Protein AF-A0A3S4J9T0-F1 (afdb_monomer)

Structure (mmCIF, N/CA/C/O backbone):
data_AF-A0A3S4J9T0-F1
#
_entry.id   AF-A0A3S4J9T0-F1
#
loop_
_atom_site.group_PDB
_atom_site.id
_atom_site.type_symbol
_atom_site.label_atom_id
_atom_site.label_alt_id
_atom_site.label_comp_id
_atom_site.label_asym_id
_atom_site.label_entity_id
_atom_site.label_seq_id
_atom_site.pdbx_PDB_ins_code
_atom_site.Cartn_x
_atom_site.Cartn_y
_atom_site.Cartn_z
_atom_site.occupancy
_atom_site.B_iso_or_equiv
_atom_site.auth_seq_id
_atom_site.auth_comp_id
_atom_site.auth_asym_id
_atom_site.auth_atom_id
_atom_site.pdbx_PDB_model_num
ATOM 1 N N . MET A 1 1 ? -12.554 -7.632 3.610 1.00 86.75 1 MET A N 1
ATOM 2 C CA . MET A 1 1 ? -11.769 -6.459 4.061 1.00 86.75 1 MET A CA 1
ATOM 3 C C . MET A 1 1 ? -10.935 -5.862 2.935 1.00 86.75 1 MET A C 1
ATOM 5 O O . MET A 1 1 ? -11.119 -4.684 2.674 1.00 86.75 1 MET A O 1
ATOM 9 N N . LEU A 1 2 ? -10.116 -6.648 2.221 1.00 89.56 2 LEU A N 1
ATOM 10 C CA . LEU A 1 2 ? -9.336 -6.164 1.067 1.00 89.56 2 LEU A C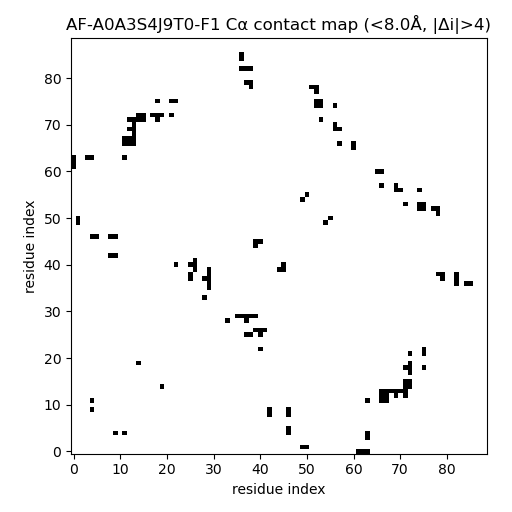A 1
ATOM 11 C C . LEU A 1 2 ? -10.194 -5.481 -0.008 1.00 89.56 2 LEU A C 1
ATOM 13 O O . LEU A 1 2 ? -9.869 -4.383 -0.437 1.00 89.56 2 LEU A O 1
ATOM 17 N N . ASN A 1 3 ? -11.360 -6.043 -0.340 1.00 90.06 3 ASN A N 1
ATOM 18 C CA . ASN A 1 3 ? -12.297 -5.391 -1.267 1.00 90.06 3 ASN A CA 1
ATOM 19 C C . ASN A 1 3 ? -12.787 -4.019 -0.770 1.00 90.06 3 ASN A C 1
ATOM 21 O O . ASN A 1 3 ? -13.006 -3.125 -1.573 1.00 90.06 3 ASN A O 1
ATOM 25 N N . GLY A 1 4 ? -12.899 -3.820 0.547 1.00 90.50 4 GLY A N 1
ATOM 26 C CA . GLY A 1 4 ? -13.236 -2.512 1.115 1.00 90.50 4 GLY A CA 1
ATOM 27 C C . GLY A 1 4 ? -12.093 -1.499 1.013 1.00 90.50 4 GLY A C 1
ATOM 28 O O . GLY A 1 4 ? -12.351 -0.303 0.965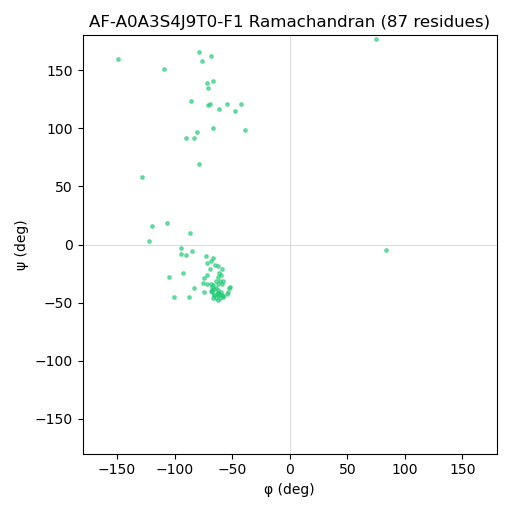 1.00 90.50 4 GLY A O 1
ATOM 29 N N . ILE A 1 5 ? -10.841 -1.964 0.956 1.00 92.00 5 ILE A N 1
ATOM 30 C CA . ILE A 1 5 ? -9.669 -1.125 0.669 1.00 92.00 5 ILE A CA 1
ATOM 31 C C . ILE A 1 5 ? -9.644 -0.772 -0.820 1.00 92.00 5 ILE A C 1
ATOM 33 O O . ILE A 1 5 ? -9.402 0.376 -1.159 1.00 92.00 5 ILE A O 1
ATOM 37 N N . ARG A 1 6 ? -9.960 -1.726 -1.705 1.00 93.00 6 ARG A N 1
ATOM 38 C CA . ARG A 1 6 ? -10.088 -1.484 -3.154 1.00 93.00 6 ARG A CA 1
ATOM 39 C C . ARG A 1 6 ? -11.144 -0.437 -3.484 1.00 93.00 6 ARG A C 1
ATOM 41 O O . ARG A 1 6 ? -10.883 0.441 -4.291 1.00 93.00 6 ARG A O 1
ATOM 48 N N . ASP A 1 7 ? -12.294 -0.511 -2.823 1.00 92.38 7 ASP A N 1
ATOM 49 C CA . ASP A 1 7 ? -13.398 0.434 -3.007 1.00 92.38 7 ASP A CA 1
ATOM 50 C C . ASP A 1 7 ? -13.069 1.844 -2.486 1.00 92.38 7 ASP A C 1
ATOM 52 O O . ASP A 1 7 ? -13.388 2.844 -3.120 1.00 92.38 7 ASP A O 1
ATOM 56 N N . LYS A 1 8 ? -12.392 1.937 -1.333 1.00 91.12 8 LYS A N 1
ATOM 57 C CA . LYS A 1 8 ? -12.097 3.219 -0.665 1.00 91.12 8 LYS A CA 1
ATOM 58 C C . LYS A 1 8 ? -10.730 3.819 -1.004 1.00 91.12 8 LYS A C 1
ATOM 60 O O . LYS A 1 8 ? -10.442 4.937 -0.579 1.00 91.12 8 LYS A O 1
ATOM 65 N N . GLY A 1 9 ? -9.887 3.078 -1.713 1.00 93.62 9 GLY A N 1
ATOM 66 C CA . GLY A 1 9 ? -8.502 3.433 -1.997 1.00 93.62 9 GLY A CA 1
ATOM 67 C C . GLY A 1 9 ? -7.555 3.260 -0.803 1.00 93.62 9 GLY A C 1
ATOM 68 O O . GLY A 1 9 ? -7.947 2.944 0.324 1.00 93.62 9 GLY A O 1
ATOM 69 N N . LEU A 1 10 ? -6.265 3.507 -1.046 1.00 93.88 10 LEU A N 1
ATOM 70 C CA . LEU A 1 10 ? -5.193 3.305 -0.060 1.00 93.88 10 LEU A CA 1
ATOM 71 C C . LEU A 1 10 ? -5.251 4.279 1.127 1.00 93.88 10 LEU A C 1
ATOM 73 O O . LEU A 1 10 ? -4.611 4.026 2.149 1.00 93.88 10 LEU A O 1
ATOM 77 N N . ALA A 1 11 ? -6.032 5.358 1.037 1.00 91.94 11 ALA A N 1
ATOM 78 C CA . ALA A 1 11 ? -6.180 6.368 2.090 1.00 91.94 11 ALA A CA 1
ATOM 79 C C . ALA A 1 11 ? -6.771 5.813 3.406 1.00 91.94 11 ALA A C 1
ATOM 81 O O . ALA A 1 11 ? -6.622 6.410 4.480 1.00 91.94 11 ALA A O 1
ATOM 82 N N . VAL A 1 12 ? -7.423 4.645 3.360 1.00 92.62 12 VAL A N 1
ATOM 83 C CA . VAL A 1 12 ? -7.914 3.959 4.568 1.00 92.62 12 VAL A CA 1
ATOM 84 C C . VAL A 1 12 ? -6.787 3.412 5.445 1.00 92.62 12 VAL A C 1
ATOM 86 O O . VAL A 1 12 ? -6.996 3.213 6.641 1.00 92.62 12 VAL A O 1
ATOM 89 N N . LEU A 1 13 ? -5.591 3.214 4.888 1.00 93.44 13 LEU A N 1
ATOM 90 C CA . LEU A 1 13 ? -4.409 2.764 5.621 1.00 93.44 13 LEU A CA 1
ATOM 91 C C . LEU A 1 13 ? -3.757 3.918 6.392 1.00 93.44 13 LEU A C 1
ATOM 93 O O . LEU A 1 13 ? -4.074 5.091 6.179 1.00 93.44 13 LEU A O 1
ATOM 97 N N . ASN A 1 14 ? -2.865 3.592 7.325 1.00 92.50 14 ASN A N 1
ATOM 98 C CA . ASN A 1 14 ? -2.093 4.592 8.057 1.00 92.50 14 ASN A CA 1
ATOM 99 C C . ASN A 1 14 ? -0.774 4.907 7.337 1.00 92.50 14 ASN A C 1
ATOM 101 O O .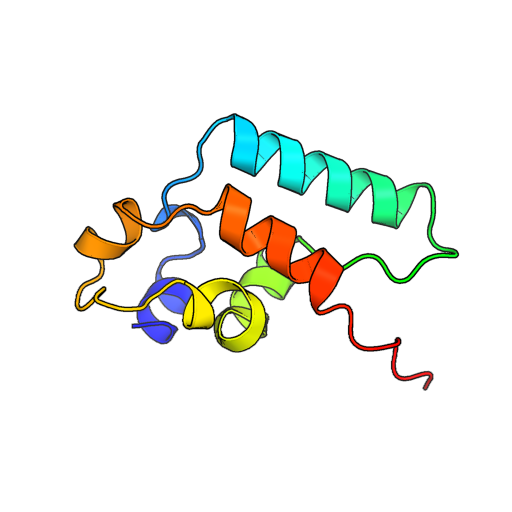 ASN A 1 14 ? 0.240 4.245 7.557 1.00 92.50 14 ASN A O 1
ATOM 105 N N . TRP A 1 15 ? -0.804 5.913 6.467 1.00 94.50 15 TRP A N 1
ATOM 106 C CA . TRP A 1 15 ? 0.381 6.427 5.785 1.00 94.50 15 TRP A CA 1
ATOM 107 C C . TRP A 1 15 ? 1.139 7.374 6.710 1.00 94.50 15 TRP A C 1
ATOM 109 O O . TRP A 1 15 ? 0.788 8.543 6.846 1.00 94.50 15 TRP A O 1
ATOM 119 N N . THR A 1 16 ? 2.161 6.849 7.384 1.00 95.19 16 THR A N 1
ATOM 120 C CA . THR A 1 16 ? 3.100 7.692 8.128 1.00 95.19 16 THR A CA 1
ATOM 121 C C . THR A 1 16 ? 4.059 8.383 7.155 1.00 95.19 16 THR A C 1
ATOM 123 O O . THR A 1 16 ? 4.286 7.857 6.056 1.00 95.19 16 THR A O 1
ATOM 126 N N . PRO A 1 17 ? 4.680 9.512 7.543 1.00 96.00 17 PRO A N 1
ATOM 127 C CA . PRO A 1 17 ? 5.671 10.184 6.703 1.00 96.00 17 PRO A CA 1
ATOM 128 C C . PRO A 1 17 ? 6.786 9.243 6.225 1.00 96.00 17 PRO A C 1
ATOM 130 O O . PRO A 1 17 ? 7.216 9.309 5.075 1.00 96.00 17 PRO A O 1
ATOM 133 N N . GLU A 1 18 ? 7.221 8.305 7.071 1.00 95.12 18 GLU A N 1
ATOM 134 C CA . GLU A 1 18 ? 8.232 7.314 6.704 1.00 95.12 18 GLU A CA 1
ATOM 135 C C . GLU A 1 18 ? 7.724 6.319 5.653 1.00 95.12 18 GLU A C 1
ATOM 137 O O . GLU A 1 18 ? 8.484 5.915 4.772 1.00 95.12 18 GLU A O 1
ATOM 142 N N . ALA A 1 19 ? 6.462 5.882 5.739 1.00 95.62 19 ALA A N 1
ATOM 143 C CA . ALA A 1 19 ? 5.859 4.984 4.753 1.00 95.62 19 ALA A CA 1
ATOM 144 C C . ALA A 1 19 ? 5.727 5.667 3.384 1.00 95.62 19 ALA A C 1
ATOM 146 O O . ALA A 1 19 ? 6.073 5.071 2.361 1.00 95.62 19 ALA A O 1
ATOM 147 N N . GLU A 1 20 ? 5.291 6.928 3.363 1.00 95.62 20 GLU A N 1
ATOM 148 C CA . GLU A 1 20 ? 5.201 7.715 2.131 1.00 95.62 20 GLU A CA 1
ATOM 149 C C . GLU A 1 20 ? 6.578 7.946 1.507 1.00 95.62 20 GLU A C 1
ATOM 151 O O . GLU A 1 20 ? 6.769 7.702 0.314 1.00 95.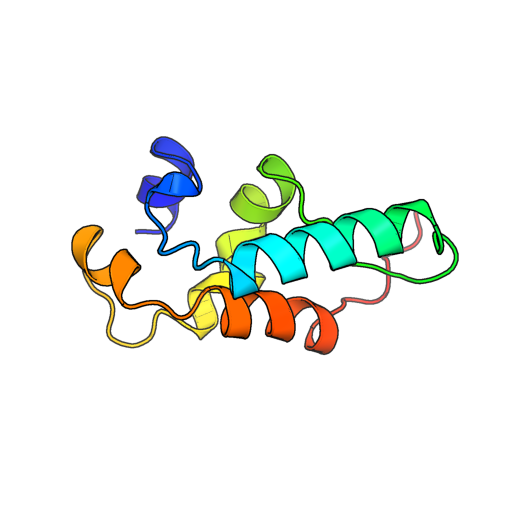62 20 GLU A O 1
ATOM 156 N N . GLN A 1 21 ? 7.568 8.335 2.313 1.00 96.62 21 GLN A N 1
ATOM 157 C CA . GLN A 1 21 ? 8.928 8.549 1.828 1.00 96.62 21 GLN A CA 1
ATOM 158 C C . GLN A 1 21 ? 9.546 7.258 1.278 1.00 96.62 21 GLN A C 1
ATOM 160 O O . GLN A 1 21 ? 10.223 7.285 0.250 1.00 96.62 21 GLN A O 1
ATOM 165 N N . PHE A 1 22 ? 9.303 6.115 1.924 1.00 95.44 22 PHE A N 1
ATOM 166 C CA . PHE A 1 22 ? 9.781 4.827 1.428 1.00 95.44 22 PHE A CA 1
ATOM 167 C C . PHE A 1 22 ? 9.122 4.444 0.097 1.00 95.44 22 PHE A C 1
ATOM 169 O O . PHE A 1 22 ? 9.826 4.069 -0.841 1.00 95.44 22 PHE A O 1
ATOM 176 N N . ARG A 1 23 ? 7.80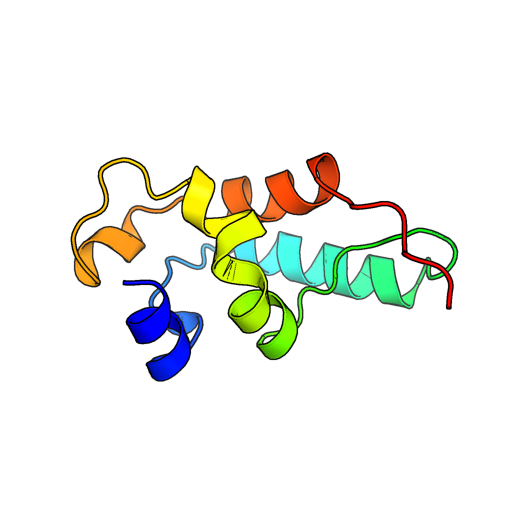2 4.633 -0.035 1.00 95.44 23 ARG A N 1
ATOM 177 C CA . ARG A 1 23 ? 7.082 4.429 -1.303 1.00 95.44 23 ARG A CA 1
ATOM 178 C C . ARG A 1 23 ? 7.645 5.305 -2.423 1.00 95.44 23 ARG A C 1
ATOM 180 O O . ARG A 1 23 ? 7.872 4.817 -3.525 1.00 95.44 23 ARG A O 1
ATOM 187 N N . LEU A 1 24 ? 7.920 6.580 -2.142 1.00 95.12 24 LEU A N 1
ATOM 188 C CA . LEU A 1 24 ? 8.531 7.494 -3.112 1.00 95.12 24 LEU A CA 1
ATOM 189 C C . LEU A 1 24 ? 9.932 7.037 -3.527 1.00 95.12 24 LEU A C 1
ATOM 191 O O . LEU A 1 24 ? 10.257 7.076 -4.710 1.00 95.12 24 LEU A O 1
ATOM 195 N N . ARG A 1 25 ? 10.748 6.561 -2.581 1.00 94.81 25 ARG A N 1
ATOM 196 C CA . ARG A 1 25 ? 12.075 6.009 -2.886 1.00 94.81 25 ARG A CA 1
ATOM 197 C C . ARG A 1 25 ? 11.992 4.789 -3.798 1.00 94.81 25 ARG A C 1
ATOM 199 O O . ARG A 1 25 ? 12.772 4.727 -4.740 1.00 94.81 25 ARG A O 1
ATOM 206 N N . LEU A 1 26 ? 11.053 3.872 -3.557 1.00 93.62 26 LEU A N 1
ATOM 207 C CA . LE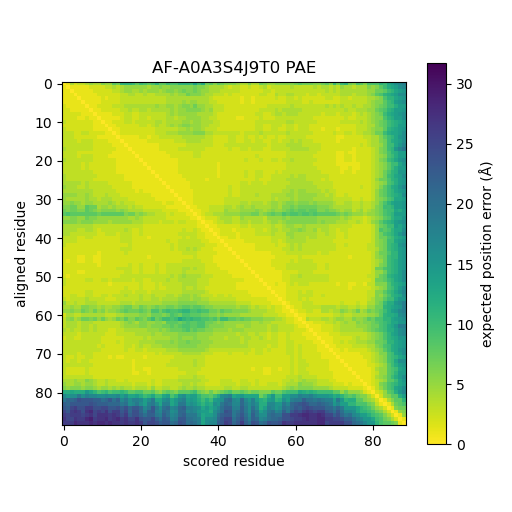U A 1 26 ? 10.816 2.719 -4.435 1.00 93.62 26 LEU A CA 1
ATOM 208 C C . LEU A 1 26 ? 10.386 3.159 -5.838 1.00 93.62 26 LEU A C 1
ATOM 210 O O . LEU A 1 26 ? 10.925 2.675 -6.827 1.00 93.62 26 LEU A O 1
ATOM 214 N N . HIS A 1 27 ? 9.485 4.139 -5.927 1.00 93.31 27 HIS A N 1
ATOM 215 C CA . HIS A 1 27 ? 9.043 4.687 -7.211 1.00 93.31 27 HIS A CA 1
ATOM 216 C C . HIS A 1 27 ? 10.186 5.343 -7.994 1.00 93.31 27 HIS A C 1
ATOM 218 O O . HIS A 1 27 ? 10.291 5.178 -9.206 1.00 93.31 27 HIS A O 1
ATOM 224 N N . CYS A 1 28 ? 11.058 6.089 -7.311 1.00 94.25 28 CYS A N 1
ATOM 225 C CA . CYS A 1 28 ? 12.252 6.664 -7.927 1.00 94.25 28 CYS A CA 1
ATOM 226 C C . CYS A 1 28 ? 13.257 5.582 -8.330 1.00 94.25 28 CYS A C 1
ATOM 228 O O . CYS A 1 28 ? 13.815 5.669 -9.418 1.00 94.25 28 CYS A O 1
ATOM 230 N N . ALA A 1 29 ? 13.463 4.559 -7.497 1.00 92.12 29 ALA A N 1
ATOM 231 C CA . ALA A 1 29 ? 14.362 3.451 -7.797 1.00 92.12 29 ALA A CA 1
ATOM 232 C C . ALA A 1 29 ? 13.917 2.698 -9.059 1.00 92.12 29 ALA A C 1
ATOM 234 O O . ALA A 1 29 ? 14.717 2.549 -9.972 1.00 92.12 29 ALA A O 1
ATOM 235 N N . ALA A 1 30 ? 12.625 2.376 -9.182 1.00 91.19 30 ALA A N 1
ATOM 236 C CA . ALA A 1 30 ? 12.059 1.762 -10.385 1.00 91.19 30 ALA A CA 1
ATOM 237 C C . ALA A 1 30 ? 12.270 2.606 -11.658 1.00 91.19 30 ALA A C 1
ATOM 239 O O . ALA A 1 30 ? 12.409 2.069 -12.752 1.00 91.19 30 ALA A O 1
ATOM 240 N N . LYS A 1 31 ? 12.302 3.939 -11.527 1.00 90.88 31 LYS A N 1
ATOM 241 C CA . LYS A 1 31 ? 12.525 4.861 -12.653 1.00 90.88 31 LYS A CA 1
ATOM 242 C C . LYS A 1 31 ? 13.994 5.058 -13.008 1.00 90.88 31 LYS A C 1
ATOM 244 O O . LYS A 1 31 ? 14.305 5.267 -14.175 1.00 90.88 31 LYS A O 1
ATOM 249 N N . TRP A 1 32 ? 14.869 5.107 -12.011 1.00 93.25 32 TRP A N 1
ATOM 250 C CA . TRP A 1 32 ? 16.287 5.429 -12.194 1.00 93.25 32 TRP A CA 1
ATOM 251 C C . TRP A 1 32 ? 17.161 4.197 -12.390 1.00 93.25 32 TRP A C 1
ATOM 253 O O . TRP A 1 32 ? 18.230 4.322 -12.976 1.00 93.25 32 TRP A O 1
ATOM 263 N N . LEU A 1 33 ? 16.709 3.044 -11.903 1.00 92.19 33 LEU A N 1
ATOM 264 C CA . LEU A 1 33 ? 17.418 1.770 -11.937 1.00 92.19 33 LEU A CA 1
ATOM 265 C C . LEU A 1 33 ? 16.510 0.674 -12.535 1.00 92.19 33 LEU A C 1
ATOM 267 O O . LEU A 1 33 ? 16.205 -0.303 -11.842 1.00 92.19 33 LEU A O 1
ATOM 271 N N . PRO A 1 34 ? 16.012 0.844 -13.778 1.00 89.50 34 PRO A N 1
ATOM 272 C CA . PRO A 1 34 ? 15.078 -0.091 -14.410 1.00 89.50 34 PRO A CA 1
ATOM 273 C C . PRO A 1 34 ? 15.690 -1.468 -14.705 1.00 89.50 34 PRO A C 1
ATOM 275 O O . PRO A 1 34 ? 14.965 -2.390 -15.060 1.00 89.50 34 PRO A O 1
ATOM 278 N N . GLU A 1 35 ? 17.011 -1.617 -14.590 1.00 89.31 35 GLU A N 1
ATOM 279 C CA . GLU A 1 35 ? 17.714 -2.892 -14.735 1.00 89.31 35 GLU A CA 1
ATOM 280 C C . GLU A 1 35 ? 17.509 -3.856 -13.553 1.00 89.31 35 GLU A C 1
ATOM 282 O O . GLU A 1 35 ? 17.891 -5.021 -13.652 1.00 89.31 35 GLU A O 1
ATOM 287 N N . TYR A 1 36 ? 16.914 -3.391 -12.450 1.00 87.19 36 TYR A N 1
ATOM 288 C CA . TYR A 1 36 ? 16.531 -4.228 -11.312 1.00 87.19 36 TYR A CA 1
ATOM 289 C C . TYR A 1 36 ? 15.008 -4.377 -11.225 1.00 87.19 36 TYR A C 1
ATOM 291 O O . TYR A 1 36 ? 14.254 -3.457 -11.550 1.00 87.19 36 TYR A O 1
ATOM 299 N N . ASP A 1 37 ? 14.563 -5.510 -10.680 1.00 85.56 37 ASP A N 1
ATOM 300 C CA . ASP A 1 37 ? 13.148 -5.852 -10.506 1.00 85.56 37 ASP A CA 1
ATOM 301 C C . ASP A 1 37 ? 12.523 -5.136 -9.296 1.00 85.56 37 ASP A C 1
ATOM 303 O O . ASP A 1 37 ? 12.199 -5.733 -8.266 1.00 85.56 37 ASP A O 1
ATOM 307 N N . TRP A 1 38 ? 12.363 -3.817 -9.398 1.00 89.75 38 TRP A N 1
ATOM 308 C CA . TRP A 1 38 ? 11.680 -3.039 -8.368 1.00 89.75 38 TRP A CA 1
ATOM 309 C C . TRP A 1 38 ? 10.169 -3.306 -8.375 1.00 89.75 38 TRP A C 1
ATOM 311 O O . TRP A 1 38 ? 9.546 -3.325 -9.439 1.00 89.75 38 TRP A O 1
ATOM 321 N N . PRO A 1 39 ? 9.531 -3.431 -7.198 1.00 90.75 39 PRO A N 1
ATOM 322 C CA . PRO A 1 39 ? 8.088 -3.594 -7.126 1.00 90.75 39 PRO A CA 1
ATOM 323 C C . PRO A 1 39 ? 7.368 -2.330 -7.612 1.00 90.75 39 PRO A C 1
ATOM 325 O O . PRO A 1 39 ? 7.756 -1.203 -7.289 1.00 90.75 39 PRO A O 1
ATOM 328 N N . ALA A 1 40 ? 6.265 -2.516 -8.337 1.00 90.88 40 ALA A N 1
ATOM 329 C CA . ALA A 1 40 ? 5.389 -1.418 -8.720 1.00 90.88 40 ALA A CA 1
ATOM 330 C C . ALA A 1 40 ? 4.622 -0.895 -7.491 1.00 90.88 40 ALA A C 1
ATOM 332 O O . ALA A 1 40 ? 3.885 -1.630 -6.833 1.00 90.88 40 ALA A O 1
ATOM 333 N N . VAL A 1 41 ? 4.810 0.389 -7.177 1.00 94.12 41 VAL A N 1
ATOM 334 C CA . VAL A 1 41 ? 4.281 1.043 -5.962 1.00 94.12 41 VAL A CA 1
ATOM 335 C C . VAL A 1 41 ? 3.334 2.213 -6.253 1.00 94.12 41 VAL A C 1
ATOM 337 O O . VAL A 1 41 ? 3.064 3.051 -5.383 1.00 94.12 41 VAL A O 1
ATOM 340 N N . ASP A 1 42 ? 2.835 2.305 -7.485 1.00 92.38 42 ASP A N 1
ATOM 341 C CA . ASP A 1 42 ? 1.706 3.171 -7.806 1.00 92.38 42 ASP A CA 1
ATOM 342 C C . ASP A 1 42 ? 0.413 2.649 -7.154 1.00 92.38 42 ASP A C 1
ATOM 344 O O . ASP A 1 42 ? 0.320 1.504 -6.705 1.00 92.38 42 ASP A O 1
ATOM 348 N N . GLU A 1 43 ? -0.594 3.517 -7.064 1.00 92.31 43 GLU A N 1
ATOM 349 C CA . GLU A 1 43 ? -1.836 3.194 -6.360 1.00 92.31 43 GLU A CA 1
ATOM 350 C C . GLU A 1 43 ? -2.555 1.977 -6.955 1.00 92.31 43 GLU A C 1
ATOM 352 O O . GLU A 1 43 ? -3.033 1.126 -6.201 1.00 92.31 43 GLU A O 1
ATOM 357 N N . ALA A 1 44 ? -2.590 1.854 -8.284 1.00 93.19 44 ALA A N 1
ATOM 358 C CA . ALA A 1 44 ? -3.277 0.756 -8.950 1.00 93.19 44 ALA A CA 1
ATOM 359 C C . ALA A 1 44 ? -2.574 -0.579 -8.664 1.00 93.19 44 ALA A C 1
ATOM 361 O O . ALA A 1 44 ? -3.226 -1.545 -8.260 1.00 93.19 44 ALA A O 1
ATOM 362 N N . SER A 1 45 ? -1.244 -0.611 -8.780 1.00 93.50 45 SER A N 1
ATOM 363 C CA . SER A 1 45 ? -0.427 -1.795 -8.488 1.00 93.50 45 SER A CA 1
ATOM 364 C C . SER A 1 45 ? -0.544 -2.242 -7.030 1.00 93.50 45 SER A C 1
ATOM 366 O O . SER A 1 45 ? -0.727 -3.432 -6.752 1.00 93.50 45 SER A O 1
ATOM 368 N N . LEU A 1 46 ? -0.521 -1.303 -6.080 1.00 94.69 46 LEU A N 1
ATOM 369 C CA . LEU A 1 46 ? -0.663 -1.619 -4.656 1.00 94.69 46 LEU A CA 1
ATOM 370 C C . LEU A 1 46 ? -2.065 -2.139 -4.307 1.00 94.69 46 LEU A C 1
ATOM 372 O O . LEU A 1 46 ? -2.184 -3.032 -3.469 1.00 94.69 46 LEU A O 1
ATOM 376 N N . LEU A 1 47 ? -3.123 -1.622 -4.942 1.00 94.69 47 LEU A N 1
ATOM 377 C CA . LEU A 1 47 ? -4.494 -2.119 -4.757 1.00 94.69 47 LEU A CA 1
ATOM 378 C C . LEU A 1 47 ? -4.717 -3.496 -5.402 1.00 94.69 47 LEU A C 1
ATOM 380 O O . LEU A 1 47 ? -5.470 -4.321 -4.869 1.00 94.69 47 LEU A O 1
ATOM 384 N N . ALA A 1 48 ? -4.061 -3.759 -6.533 1.00 93.31 48 ALA A N 1
ATOM 385 C CA . ALA A 1 48 ? -4.115 -5.050 -7.211 1.00 93.31 48 ALA A CA 1
ATOM 386 C C . ALA A 1 48 ? -3.405 -6.152 -6.410 1.00 93.31 48 ALA A C 1
ATOM 388 O O . ALA A 1 48 ? -3.867 -7.288 -6.399 1.00 93.31 48 ALA A O 1
ATOM 389 N N . THR A 1 49 ? -2.332 -5.807 -5.693 1.00 93.19 49 THR A N 1
ATOM 390 C CA . THR A 1 49 ? -1.452 -6.767 -5.002 1.00 93.19 49 THR A CA 1
ATOM 391 C C . THR A 1 49 ? -1.615 -6.792 -3.477 1.00 93.19 49 THR A C 1
ATOM 393 O O . THR A 1 49 ? -0.736 -7.290 -2.775 1.00 93.19 49 THR A O 1
ATOM 396 N N . LEU A 1 50 ? -2.731 -6.284 -2.931 1.00 93.69 50 LEU A N 1
ATOM 397 C CA . LEU A 1 50 ? -2.984 -6.220 -1.479 1.00 93.69 50 LEU A CA 1
ATOM 398 C C . LEU A 1 50 ? -2.792 -7.565 -0.756 1.00 93.69 50 LEU A C 1
ATOM 400 O O . LEU A 1 50 ? -2.308 -7.593 0.375 1.00 93.69 50 LEU A O 1
ATOM 404 N N . GLU A 1 51 ? -3.162 -8.676 -1.388 1.00 92.12 51 GLU A N 1
ATOM 405 C CA . GLU A 1 51 ? -2.980 -10.034 -0.866 1.00 92.12 51 GLU A CA 1
ATOM 406 C C . GLU A 1 51 ? -1.504 -10.392 -0.656 1.00 92.12 51 GLU A C 1
ATOM 408 O O . GLU A 1 51 ? -1.192 -11.190 0.221 1.00 92.12 51 GLU A O 1
ATOM 413 N N . ASN A 1 52 ? -0.599 -9.790 -1.424 1.00 90.50 52 ASN A N 1
ATOM 414 C CA . ASN A 1 52 ? 0.819 -10.126 -1.385 1.00 90.50 52 ASN A CA 1
ATOM 415 C C . ASN A 1 52 ? 1.549 -9.308 -0.319 1.00 90.50 52 ASN A C 1
ATOM 417 O O . ASN A 1 52 ? 2.334 -9.855 0.446 1.00 90.50 52 ASN A O 1
ATOM 421 N N . TRP A 1 53 ? 1.283 -8.000 -0.250 1.00 92.06 53 TRP A N 1
ATOM 422 C CA . TRP A 1 53 ? 2.067 -7.093 0.596 1.00 92.06 53 TRP A CA 1
ATOM 423 C C . TRP A 1 53 ? 1.356 -6.662 1.876 1.00 92.06 53 TRP A C 1
ATOM 425 O O . TRP A 1 53 ? 2.015 -6.361 2.864 1.00 92.06 53 TRP A O 1
ATOM 435 N N . LEU A 1 54 ? 0.020 -6.619 1.888 1.00 92.88 54 LEU A N 1
ATOM 436 C CA . LEU A 1 54 ? -0.736 -6.135 3.043 1.00 92.88 54 LEU A CA 1
ATOM 437 C C . LEU A 1 54 ? -1.298 -7.286 3.878 1.00 92.88 54 LEU A C 1
ATOM 439 O O . LEU A 1 54 ? -1.179 -7.259 5.101 1.00 92.88 54 LEU A O 1
ATOM 443 N N . LEU A 1 55 ? -1.884 -8.303 3.239 1.00 91.31 55 LEU A N 1
ATOM 444 C CA . LEU A 1 55 ? -2.541 -9.427 3.917 1.00 91.31 55 LEU A CA 1
ATOM 445 C C . LEU A 1 55 ? -1.658 -10.142 4.961 1.00 91.31 55 LEU A C 1
ATOM 447 O O . LEU A 1 55 ? -2.181 -10.395 6.049 1.00 91.31 55 LEU A O 1
ATOM 451 N N . PRO A 1 56 ? -0.350 -10.398 4.732 1.00 91.31 56 PRO A N 1
ATOM 452 C CA . PRO A 1 56 ? 0.513 -11.015 5.748 1.00 91.31 56 PRO A CA 1
ATOM 453 C C . PRO A 1 56 ? 0.619 -10.195 7.044 1.00 91.31 56 PRO A C 1
ATOM 455 O O . PRO A 1 56 ? 0.837 -10.742 8.124 1.00 91.31 56 PRO A O 1
ATOM 458 N N . HIS A 1 57 ? 0.416 -8.879 6.953 1.00 90.12 57 HIS A N 1
ATOM 459 C CA . HIS A 1 57 ? 0.486 -7.947 8.076 1.00 90.12 57 HIS A CA 1
ATOM 460 C C . HIS A 1 57 ? -0.884 -7.680 8.720 1.00 90.12 57 HIS A C 1
ATOM 462 O O . HIS A 1 57 ? -0.959 -6.972 9.721 1.00 90.12 57 HIS A O 1
ATOM 468 N N . MET A 1 58 ? -1.972 -8.243 8.181 1.00 90.31 58 MET A N 1
ATOM 469 C CA . MET A 1 58 ? -3.344 -8.030 8.666 1.00 90.31 58 MET A CA 1
ATOM 470 C C . MET A 1 58 ? -3.773 -8.981 9.788 1.00 90.31 58 MET A C 1
ATOM 472 O O . MET A 1 58 ? -4.948 -8.999 10.165 1.00 90.31 58 MET A O 1
ATOM 476 N N . THR A 1 59 ? -2.848 -9.756 10.352 1.00 87.19 59 THR A N 1
ATOM 477 C CA . THR A 1 59 ? -3.122 -10.671 11.465 1.00 87.19 59 THR A CA 1
ATOM 478 C C . THR A 1 59 ? -3.772 -9.930 12.638 1.00 87.19 59 THR A C 1
ATOM 480 O O . THR A 1 59 ? -3.220 -8.974 13.174 1.00 87.19 59 THR A O 1
ATOM 483 N N . GLY A 1 60 ? -4.973 -10.364 13.030 1.00 85.69 60 GLY A N 1
ATOM 484 C CA . GLY A 1 60 ? -5.744 -9.754 14.121 1.00 85.69 60 GLY A CA 1
ATOM 485 C C . GLY A 1 60 ? -6.576 -8.523 13.735 1.00 85.69 60 GLY A C 1
ATOM 486 O O . GLY A 1 60 ? -7.364 -8.049 14.552 1.00 85.69 60 GLY A O 1
ATOM 487 N N . VAL A 1 61 ? -6.486 -8.025 12.497 1.00 89.94 61 VAL A N 1
ATOM 488 C CA . VAL A 1 61 ? -7.339 -6.927 12.021 1.00 89.94 61 VAL A CA 1
ATOM 489 C C . VAL A 1 61 ? -8.659 -7.487 11.498 1.00 89.94 61 VAL A C 1
ATOM 491 O O . VAL A 1 61 ? -8.681 -8.312 10.592 1.00 89.94 61 VAL A O 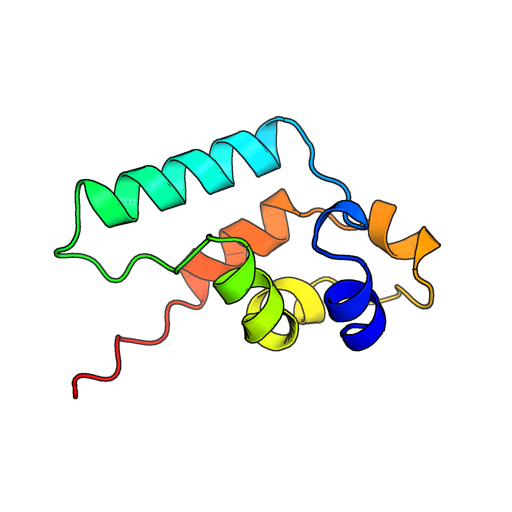1
ATOM 494 N N . GLN A 1 62 ? -9.779 -7.022 12.056 1.00 86.25 62 GLN A N 1
ATOM 495 C CA . GLN A 1 62 ? -11.124 -7.518 11.713 1.00 86.25 62 GLN A CA 1
ATOM 496 C C . GLN A 1 62 ? -12.077 -6.421 11.211 1.00 86.25 62 GLN A C 1
ATOM 498 O O . GLN A 1 62 ? -13.250 -6.679 10.955 1.00 86.25 62 GLN A O 1
ATOM 503 N N . SER A 1 63 ? -11.607 -5.178 11.069 1.00 87.69 63 SER A N 1
ATOM 504 C CA . SER A 1 63 ? -12.445 -4.051 10.642 1.00 87.69 63 SER A CA 1
ATOM 505 C C . SER A 1 63 ? -11.661 -2.998 9.862 1.00 87.69 63 SER A C 1
ATOM 507 O O . SER A 1 63 ? -10.448 -2.874 10.022 1.00 87.69 63 SER A O 1
ATOM 509 N N . LEU A 1 64 ? -12.370 -2.173 9.076 1.00 84.56 64 LEU A N 1
ATOM 510 C CA . LEU A 1 64 ? -11.771 -1.034 8.366 1.00 84.56 64 LEU A CA 1
ATOM 511 C C . LEU A 1 64 ? -11.108 -0.029 9.321 1.00 84.56 64 LEU A C 1
ATOM 513 O O . LEU A 1 64 ? -10.077 0.538 8.984 1.00 84.56 64 LEU A O 1
ATOM 517 N N . ARG A 1 65 ? -11.660 0.168 10.527 1.00 86.25 65 ARG A N 1
ATOM 518 C CA . ARG A 1 65 ? -11.045 1.031 11.549 1.00 86.25 65 ARG A CA 1
ATOM 519 C C . ARG A 1 65 ? -9.709 0.456 12.031 1.00 86.25 65 ARG A C 1
ATOM 521 O O . ARG A 1 65 ? -8.763 1.212 12.221 1.00 86.25 65 ARG A O 1
ATOM 528 N N . GLY A 1 66 ? -9.621 -0.867 12.179 1.00 89.50 66 GLY A N 1
ATOM 529 C CA . GLY A 1 66 ? -8.384 -1.556 12.553 1.00 89.50 66 GLY A CA 1
ATOM 530 C C . GLY A 1 66 ? -7.272 -1.444 11.506 1.00 89.50 66 GLY A C 1
ATOM 531 O O . GLY A 1 66 ? -6.110 -1.601 11.846 1.00 89.50 66 GLY A O 1
ATOM 532 N N . LEU A 1 67 ? -7.573 -1.083 10.254 1.00 89.75 67 LEU A N 1
ATOM 533 C CA . LEU A 1 67 ? -6.535 -0.849 9.241 1.00 89.75 67 LEU A CA 1
ATOM 534 C C . LEU A 1 67 ? -5.576 0.285 9.617 1.00 89.75 67 LEU A C 1
ATOM 536 O O . LEU A 1 67 ? -4.435 0.300 9.163 1.00 89.75 67 LEU A O 1
ATOM 540 N N . LYS A 1 68 ? -6.012 1.225 10.464 1.00 88.81 68 LYS A N 1
ATOM 541 C CA . LYS A 1 68 ? -5.159 2.323 10.926 1.00 88.81 68 LYS A CA 1
ATOM 542 C C . LYS A 1 68 ? -4.068 1.873 11.905 1.00 88.81 68 LYS A C 1
ATOM 544 O O . LYS A 1 68 ? -3.114 2.616 12.098 1.00 88.81 68 LYS A O 1
ATOM 549 N N . SER A 1 69 ? -4.162 0.675 12.490 1.00 90.50 69 SER A N 1
ATOM 550 C CA . SER A 1 69 ? -3.083 0.120 13.319 1.00 90.50 69 SER A CA 1
ATOM 551 C C . SER A 1 69 ? -2.012 -0.612 12.508 1.00 90.50 69 SER A C 1
ATOM 553 O O . SER A 1 69 ? -1.015 -1.047 13.079 1.00 90.50 69 SER A O 1
ATOM 555 N N . LEU A 1 70 ? -2.205 -0.785 11.195 1.00 92.06 70 LEU A N 1
ATOM 556 C CA . LEU A 1 70 ? -1.235 -1.464 10.343 1.00 92.06 70 LEU A CA 1
ATOM 557 C C . LEU A 1 70 ? 0.011 -0.602 10.145 1.00 92.06 70 LEU A C 1
ATOM 559 O O . LEU A 1 70 ? -0.076 0.587 9.833 1.00 92.06 70 LEU A O 1
ATOM 563 N N . ASN A 1 71 ? 1.180 -1.229 10.264 1.00 92.75 71 ASN A N 1
ATOM 564 C CA . ASN A 1 71 ? 2.443 -0.597 9.918 1.00 92.75 71 ASN A CA 1
ATOM 565 C C . ASN A 1 71 ? 2.680 -0.7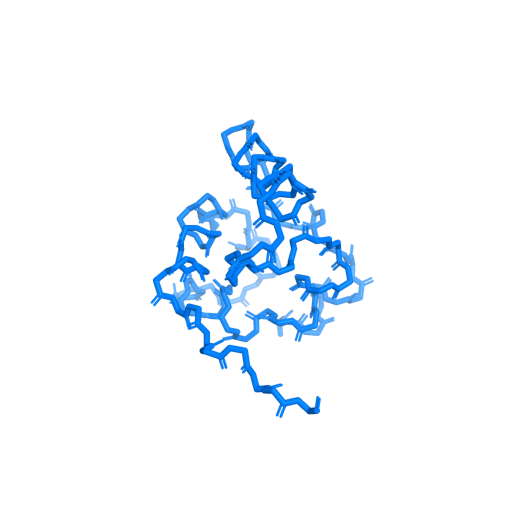21 8.405 1.00 92.75 71 ASN A C 1
ATOM 567 O O . ASN A 1 71 ? 3.242 -1.707 7.926 1.00 92.75 71 ASN A O 1
ATOM 571 N N . VAL A 1 72 ? 2.235 0.292 7.657 1.00 94.62 72 VAL A N 1
ATOM 572 C CA . VAL A 1 72 ? 2.359 0.335 6.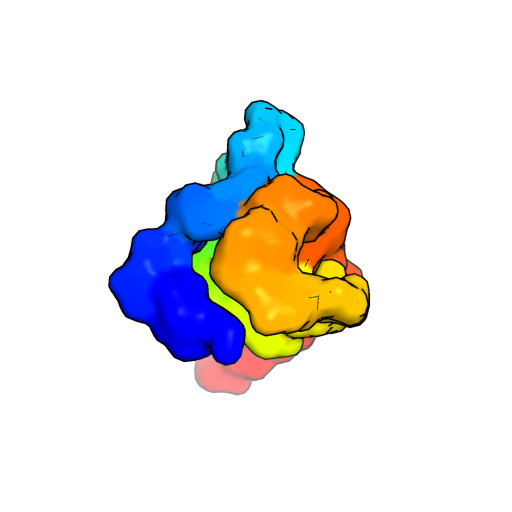191 1.00 94.62 72 VAL A CA 1
ATOM 573 C C . VAL A 1 72 ? 3.825 0.332 5.748 1.00 94.62 72 VAL A C 1
ATOM 575 O O . VAL A 1 72 ? 4.146 -0.275 4.734 1.00 94.62 72 VAL A O 1
ATOM 578 N N . ASN A 1 73 ? 4.735 0.948 6.513 1.00 94.31 73 ASN A N 1
ATOM 579 C CA . ASN A 1 73 ? 6.163 0.953 6.182 1.00 94.31 73 ASN A CA 1
ATOM 580 C C . ASN A 1 73 ? 6.750 -0.468 6.189 1.00 94.31 73 ASN A C 1
ATOM 582 O O . ASN A 1 73 ? 7.399 -0.863 5.225 1.00 94.31 73 ASN A O 1
ATOM 586 N N . GLN A 1 74 ? 6.473 -1.248 7.240 1.00 93.50 74 GLN A N 1
ATOM 587 C CA . GLN A 1 74 ? 6.851 -2.666 7.321 1.00 93.50 74 GLN A CA 1
ATOM 588 C C . GLN A 1 74 ? 6.257 -3.477 6.165 1.00 93.50 74 GLN A C 1
ATOM 590 O O . GLN A 1 74 ? 6.974 -4.235 5.520 1.00 93.50 74 GLN A O 1
ATOM 595 N N . ALA A 1 75 ? 4.974 -3.271 5.864 1.00 93.94 75 ALA A N 1
ATOM 596 C CA . ALA A 1 75 ? 4.301 -3.967 4.772 1.00 93.94 75 ALA A CA 1
ATOM 597 C C . ALA A 1 75 ? 4.930 -3.654 3.398 1.00 93.94 75 ALA A C 1
ATOM 599 O O . ALA A 1 75 ? 5.161 -4.552 2.594 1.00 93.94 75 ALA A O 1
ATOM 600 N N . LEU A 1 76 ? 5.291 -2.390 3.144 1.00 93.81 76 LEU A N 1
ATOM 601 C CA . LEU A 1 76 ? 6.006 -2.002 1.924 1.00 93.81 76 LEU A CA 1
ATOM 602 C C . LEU A 1 76 ? 7.424 -2.574 1.866 1.00 93.81 76 LEU A C 1
ATOM 604 O O . LEU A 1 76 ? 7.898 -2.891 0.782 1.00 93.81 76 LEU A O 1
ATOM 608 N N . ARG A 1 77 ? 8.128 -2.698 2.996 1.00 91.88 77 ARG A N 1
ATOM 609 C CA . ARG A 1 77 ? 9.465 -3.316 3.025 1.00 91.88 77 ARG A CA 1
ATOM 610 C C . ARG A 1 77 ? 9.415 -4.788 2.635 1.00 91.88 77 ARG A C 1
ATOM 612 O O . ARG A 1 77 ? 10.282 -5.223 1.886 1.00 91.88 77 ARG A O 1
ATOM 619 N N . GLY A 1 78 ? 8.364 -5.498 3.044 1.00 90.38 78 GLY A N 1
ATOM 620 C CA . GLY A 1 78 ? 8.126 -6.883 2.638 1.00 90.38 78 GLY A CA 1
ATOM 621 C C . GLY A 1 78 ? 8.003 -7.080 1.120 1.00 90.38 78 GLY A C 1
ATOM 622 O O . GLY A 1 78 ? 8.268 -8.175 0.635 1.00 90.38 78 GLY A O 1
ATOM 623 N N . LEU A 1 79 ? 7.685 -6.033 0.341 1.00 89.00 79 LEU A N 1
ATOM 624 C CA . LEU A 1 79 ? 7.700 -6.111 -1.129 1.00 89.00 79 LEU A CA 1
ATOM 625 C C . LEU A 1 79 ? 9.096 -6.376 -1.699 1.00 89.00 79 LEU A C 1
ATOM 627 O O . LEU A 1 79 ? 9.202 -6.998 -2.752 1.00 89.00 79 LEU A O 1
ATOM 631 N N . LEU A 1 80 ? 10.151 -5.892 -1.037 1.00 85.06 80 LEU A N 1
ATOM 632 C CA . LEU A 1 80 ? 11.529 -6.118 -1.478 1.00 85.06 80 LEU A CA 1
ATOM 633 C C . LEU A 1 80 ? 11.995 -7.541 -1.169 1.00 85.06 80 LEU A C 1
ATOM 635 O O . LEU A 1 80 ? 12.746 -8.113 -1.950 1.00 85.06 80 LEU A O 1
ATOM 639 N N . ASP A 1 81 ? 11.518 -8.114 -0.066 1.00 75.19 81 ASP A N 1
ATOM 640 C CA . ASP A 1 81 ? 11.834 -9.492 0.315 1.00 75.19 81 ASP A CA 1
ATOM 641 C C . ASP A 1 81 ? 11.073 -10.507 -0.552 1.00 75.19 81 ASP A C 1
ATOM 643 O O . ASP A 1 81 ? 11.547 -11.618 -0.779 1.00 75.19 81 ASP A O 1
ATOM 647 N N . TYR A 1 82 ? 9.887 -10.127 -1.039 1.00 64.06 82 TYR A N 1
ATOM 648 C CA . TYR A 1 82 ? 9.012 -10.995 -1.825 1.00 64.06 82 TYR A CA 1
ATOM 649 C C . TYR A 1 82 ? 9.256 -10.933 -3.338 1.00 64.06 82 TYR A C 1
ATOM 651 O O . TYR A 1 82 ? 8.670 -11.760 -4.028 1.00 64.06 82 TYR A O 1
ATOM 659 N N . ALA A 1 83 ? 10.072 -10.001 -3.858 1.00 58.91 83 ALA A N 1
ATOM 660 C CA . ALA A 1 83 ? 10.202 -9.705 -5.292 1.00 58.91 83 ALA A CA 1
ATOM 661 C C . ALA A 1 83 ? 10.145 -10.980 -6.168 1.00 58.91 83 ALA A C 1
ATOM 663 O O . ALA A 1 83 ? 11.139 -11.708 -6.267 1.00 58.91 83 ALA A O 1
ATOM 664 N N . PRO A 1 84 ? 8.977 -11.304 -6.767 1.00 53.84 84 PRO A N 1
ATOM 665 C CA . PRO A 1 84 ? 8.879 -12.463 -7.630 1.00 53.84 84 PRO A CA 1
ATOM 666 C C . PRO A 1 84 ? 9.696 -12.121 -8.868 1.00 53.84 84 PRO A C 1
ATOM 668 O O . PRO A 1 84 ? 9.412 -11.110 -9.509 1.00 53.84 84 PRO A O 1
ATOM 671 N N . ALA A 1 85 ? 10.724 -12.929 -9.154 1.00 48.81 85 ALA A N 1
ATOM 672 C CA . ALA A 1 85 ? 11.564 -12.777 -10.339 1.00 48.81 85 ALA A CA 1
ATOM 673 C C . ALA A 1 85 ? 10.665 -12.455 -11.533 1.00 48.81 85 ALA A C 1
ATOM 675 O O . ALA A 1 85 ? 9.719 -13.211 -11.798 1.00 48.81 85 ALA A O 1
ATOM 676 N N . ALA A 1 86 ? 10.898 -11.299 -12.164 1.00 48.16 86 ALA A N 1
ATOM 677 C CA . ALA A 1 86 ? 10.040 -10.788 -13.216 1.00 48.16 86 ALA A CA 1
ATOM 678 C C . ALA A 1 86 ? 9.767 -11.915 -14.214 1.00 48.16 86 ALA A C 1
ATOM 680 O O . ALA A 1 86 ? 10.687 -12.453 -14.834 1.00 48.16 86 ALA A O 1
ATOM 681 N N . THR A 1 87 ? 8.503 -12.334 -14.317 1.00 42.03 87 THR A N 1
ATOM 682 C CA . THR A 1 87 ? 8.113 -13.318 -15.324 1.00 42.03 87 THR A CA 1
ATOM 683 C C . THR A 1 87 ? 8.295 -12.634 -16.666 1.00 42.03 87 THR A C 1
ATOM 685 O O . THR A 1 87 ? 7.501 -11.785 -17.063 1.00 42.03 87 THR A O 1
ATOM 688 N N . SER A 1 88 ? 9.420 -12.956 -17.292 1.00 40.31 88 SER A N 1
ATOM 689 C CA . SER A 1 88 ? 9.823 -12.513 -18.613 1.00 40.31 88 SER A CA 1
ATOM 690 C C . SER A 1 88 ? 8.779 -13.038 -19.597 1.00 40.31 88 SER A C 1
ATOM 692 O O . SER A 1 88 ? 8.586 -14.251 -19.695 1.00 40.31 88 SER A O 1
ATOM 694 N N . GLY A 1 89 ? 8.066 -12.127 -20.254 1.00 37.53 89 GLY A N 1
ATOM 695 C CA . GLY A 1 89 ? 7.234 -12.411 -21.422 1.00 37.53 89 GLY A CA 1
ATOM 696 C C . GLY A 1 89 ? 7.963 -11.995 -22.685 1.00 37.53 89 GLY A C 1
ATOM 697 O O . GLY A 1 89 ? 8.604 -10.921 -22.640 1.00 37.53 89 GLY A O 1
#

pLDDT: mean 87.74, std 12.79, range [37.53, 96.62]

Radius of gyration: 13.19 Å; Cα contacts (8 Å, |Δi|>4): 83; chains: 1; bounding box: 31×24×36 Å

Secondary structure (DSSP, 8-state):
-HHHHHHH-GGGS---HHHHHHHHHHHHHHHH-TTS-PPP-SHHHHHHTHHHHTGGG-TT--STGGGGGS-HHHHHHHHHHH-------

Foldseek 3Di:
DLVVCLVVFPVLAADDPLLVVVLVVLVVCCVPPVVDLGQDSDRVSCSVCCVPQPVVQCVPPDDSNSNHVGPSNNSNVVCVVRRDDPPDD

Organism: Salmonella enterica I (NCBI:txid59201)

Sequence (89 aa):
MLNGIRDKGLAVLNWTPEAEQFRLRLHCAAKWLPEYDWPAVDEASLLATLENWLLPHMTGVQSLRGLKSLNVNQALRGLLDYAPAATSG

Nearest PDB structures (foldseek):
  6eud-assembly1_A  TM=9.630E-01  e=3.513E-10  Escherichia coli
  6heg-assembly1_A  TM=9.491E-01  e=1.828E-09  Escherichia coli K-12

Mean predicted aligned error: 4.95 Å

Solvent-accessible surface area (backbone atoms only — not comparable to full-atom values): 5358 Å² total; per-residue (Å²): 110,70,67,60,41,60,75,65,37,76,78,59,44,38,77,45,75,68,28,50,52,50,46,50,50,44,50,48,42,40,70,77,44,66,92,48,85,54,67,70,64,50,73,67,49,45,56,74,40,35,74,73,38,45,49,80,67,41,75,91,53,86,49,76,76,46,37,49,75,39,62,47,45,62,28,57,54,48,43,69,79,59,53,71,76,75,82,83,126